Protein AF-A0A534PAH6-F1 (afdb_monomer)

Foldseek 3Di:
DVLVVLVVVCVVVVWDFADPPDDLQPPVNVVVLQVVCVVVVHHQDPPPVSVVVVVVVCVSRVSSVVRVCVVVVNDDDRSDHPPDDDDDDDPDPPPPDPDDPPPPPPPPPDDDDD

Sequence (114 aa):
MARHAVVDLCGVLSLEPTEARADRLPAAEEKELEGLLAKAALRLRTDHASIAQLHALRASYEPYVDALSSFLLMPLPDWVPPVRESEFSVESEFWVAGRAPRHDRRLELVPNHD

Structure (mmCIF, N/CA/C/O backbone):
data_AF-A0A534PAH6-F1
#
_entry.id   AF-A0A534PAH6-F1
#
loop_
_atom_site.group_PDB
_atom_site.id
_atom_site.type_symbol
_atom_site.label_atom_id
_atom_site.label_alt_id
_atom_site.label_comp_id
_atom_site.label_asym_id
_atom_site.label_entity_id
_atom_site.label_seq_id
_atom_site.pdbx_PDB_ins_code
_atom_site.Cartn_x
_atom_site.Cartn_y
_atom_site.Cartn_z
_atom_site.occupancy
_atom_site.B_iso_or_equiv
_atom_site.auth_seq_id
_atom_site.auth_comp_id
_atom_site.auth_asym_id
_atom_site.auth_atom_id
_atom_site.pdbx_PDB_model_num
ATOM 1 N N . MET A 1 1 ? -10.032 5.679 -7.432 1.00 72.62 1 MET A N 1
ATOM 2 C CA . MET A 1 1 ? -11.190 5.199 -6.652 1.00 72.62 1 MET A CA 1
ATOM 3 C C . MET A 1 1 ? -10.754 4.440 -5.406 1.00 72.62 1 MET A C 1
ATOM 5 O O . MET A 1 1 ? -11.065 4.929 -4.335 1.00 72.62 1 MET A O 1
ATOM 9 N N . ALA A 1 2 ? -9.956 3.365 -5.501 1.00 87.44 2 ALA A N 1
ATOM 10 C CA . ALA A 1 2 ? -9.514 2.582 -4.330 1.00 87.44 2 ALA A CA 1
ATOM 11 C C . ALA A 1 2 ? -8.896 3.408 -3.180 1.00 87.44 2 ALA A C 1
ATOM 13 O O . ALA A 1 2 ? -9.320 3.259 -2.043 1.00 87.44 2 ALA A O 1
ATOM 14 N N . ARG A 1 3 ? -7.979 4.349 -3.466 1.00 89.19 3 ARG A N 1
ATOM 15 C CA . ARG A 1 3 ? -7.408 5.226 -2.423 1.00 89.19 3 ARG A CA 1
ATOM 16 C C . ARG A 1 3 ? -8.458 6.010 -1.622 1.00 89.19 3 ARG A C 1
ATOM 18 O O . ARG A 1 3 ? -8.282 6.195 -0.431 1.00 89.19 3 ARG A O 1
ATOM 25 N N . HIS A 1 4 ? -9.538 6.461 -2.270 1.00 92.75 4 HIS A N 1
ATOM 26 C CA . HIS A 1 4 ? -10.582 7.231 -1.592 1.00 92.75 4 HIS A CA 1
ATOM 27 C C . HIS A 1 4 ? -11.397 6.314 -0.682 1.00 92.75 4 HIS A C 1
ATOM 29 O O . HIS A 1 4 ? -11.651 6.681 0.450 1.00 92.75 4 HIS A O 1
ATOM 35 N N . ALA A 1 5 ? -11.682 5.083 -1.123 1.00 94.19 5 ALA A N 1
ATOM 36 C CA . ALA A 1 5 ? -12.365 4.097 -0.289 1.00 94.19 5 ALA A CA 1
ATOM 37 C C . ALA A 1 5 ? -11.583 3.768 0.995 1.00 94.19 5 ALA A C 1
ATOM 39 O O . ALA A 1 5 ? -12.185 3.608 2.051 1.00 94.19 5 ALA A O 1
ATOM 40 N N . VAL A 1 6 ? -10.248 3.693 0.921 1.00 93.69 6 VAL A N 1
ATOM 41 C CA . VAL A 1 6 ? -9.407 3.494 2.113 1.00 93.69 6 VAL A CA 1
ATOM 42 C C . VAL A 1 6 ? -9.508 4.696 3.052 1.00 93.69 6 VAL A C 1
ATOM 44 O O . VAL A 1 6 ? -9.725 4.511 4.244 1.00 93.69 6 VAL A O 1
ATOM 47 N N . VAL A 1 7 ? -9.397 5.918 2.522 1.00 93.06 7 VAL A N 1
ATOM 48 C CA . VAL A 1 7 ? -9.521 7.152 3.319 1.00 93.06 7 VAL A CA 1
ATOM 49 C C . VAL A 1 7 ? -10.899 7.249 3.981 1.00 93.06 7 VAL A C 1
ATOM 51 O O . VAL A 1 7 ? -10.982 7.534 5.173 1.00 93.06 7 VAL A O 1
ATOM 54 N N . ASP A 1 8 ? -11.970 6.944 3.246 1.00 94.62 8 ASP A N 1
ATOM 55 C CA . ASP A 1 8 ? -13.337 6.937 3.771 1.00 94.62 8 ASP A CA 1
ATOM 56 C C . ASP A 1 8 ? -13.493 5.900 4.892 1.00 94.62 8 ASP A C 1
ATOM 58 O O . ASP A 1 8 ? -14.075 6.191 5.937 1.00 94.62 8 ASP A O 1
ATOM 62 N N . LEU A 1 9 ? -12.934 4.698 4.711 1.00 95.25 9 LEU A N 1
ATOM 63 C CA . LEU A 1 9 ? -12.986 3.639 5.716 1.00 95.25 9 LEU A CA 1
ATOM 64 C C . LEU A 1 9 ? -12.195 4.011 6.976 1.00 95.25 9 LEU A C 1
ATOM 66 O O . LEU A 1 9 ? -12.687 3.792 8.081 1.00 95.25 9 LEU A O 1
ATOM 70 N N . CYS A 1 10 ? -11.019 4.624 6.830 1.00 95.38 10 CYS A N 1
ATOM 71 C CA . CYS A 1 10 ? -10.279 5.187 7.958 1.00 95.38 10 CYS A CA 1
ATOM 72 C C . CYS A 1 10 ? -11.102 6.255 8.688 1.00 95.38 10 CYS A C 1
ATOM 74 O O . CYS A 1 10 ? -11.166 6.221 9.912 1.00 95.38 10 CYS A O 1
ATOM 76 N N . GLY A 1 11 ? -11.796 7.137 7.961 1.00 95.00 11 GLY A N 1
ATOM 77 C CA . GLY A 1 11 ? -12.685 8.139 8.553 1.00 95.00 11 GLY A CA 1
ATOM 78 C C . GLY A 1 11 ? -13.833 7.519 9.356 1.00 95.00 11 GLY A C 1
ATOM 79 O O . GLY A 1 11 ? -14.065 7.904 10.500 1.00 95.00 11 GLY A O 1
ATOM 80 N N . VAL A 1 12 ? -14.512 6.509 8.801 1.00 96.94 12 VAL A N 1
ATOM 81 C CA . VAL A 1 12 ? -15.596 5.778 9.488 1.00 96.94 12 VAL A CA 1
ATOM 82 C C . VAL A 1 12 ? -15.089 5.055 10.738 1.00 96.94 12 VAL A C 1
ATOM 84 O O . VAL A 1 12 ? -15.776 5.028 11.757 1.00 96.94 12 VAL A O 1
ATOM 87 N N . LEU A 1 13 ? -13.887 4.485 10.675 1.00 96.38 13 LEU A N 1
ATOM 88 C CA . LEU A 1 13 ? -13.264 3.754 11.780 1.00 96.38 13 LEU A CA 1
ATOM 89 C C . LEU A 1 13 ? -12.483 4.661 12.746 1.00 96.38 13 LEU A C 1
ATOM 91 O O . LEU A 1 13 ? -11.923 4.156 13.716 1.00 96.38 13 LEU A O 1
ATOM 95 N N . SER A 1 14 ? -12.464 5.979 12.510 1.00 95.88 14 SER A N 1
ATOM 96 C CA . SER A 1 14 ? -11.692 6.960 13.291 1.00 95.88 14 SER A CA 1
ATOM 97 C C . SER A 1 14 ? -10.203 6.598 13.413 1.00 95.88 14 SER A C 1
ATOM 99 O O . SER A 1 14 ? -9.609 6.709 14.484 1.00 95.88 14 SER A O 1
ATOM 101 N N . LEU A 1 15 ? -9.611 6.123 12.314 1.00 95.38 15 LEU A N 1
ATOM 102 C CA . LEU A 1 15 ? -8.198 5.763 12.230 1.00 95.38 15 LEU A CA 1
ATOM 103 C C . LEU A 1 15 ? -7.369 6.940 11.729 1.00 95.38 15 LEU A C 1
ATOM 105 O O . LEU A 1 15 ? -7.674 7.528 10.691 1.00 95.38 15 LEU A O 1
ATOM 109 N N . GLU A 1 16 ? -6.275 7.210 12.431 1.00 92.50 16 GLU A N 1
ATOM 110 C CA . GLU A 1 16 ? -5.256 8.156 11.986 1.00 92.50 16 GLU A CA 1
ATOM 111 C C . GLU A 1 16 ? -4.266 7.466 11.028 1.00 92.50 16 GLU A C 1
ATOM 113 O O . GLU A 1 16 ? -3.890 6.308 11.260 1.00 92.50 16 GLU A O 1
ATOM 118 N N . PRO A 1 17 ? -3.818 8.145 9.955 1.00 90.44 17 PRO A N 1
ATOM 119 C CA . PRO A 1 17 ? -2.781 7.616 9.083 1.00 90.44 17 PRO A CA 1
ATOM 120 C C . PRO A 1 17 ? -1.491 7.387 9.875 1.00 90.44 17 PRO A C 1
ATOM 122 O O . PRO A 1 17 ? -1.059 8.229 10.661 1.00 90.44 17 PRO A O 1
ATOM 125 N N . THR A 1 18 ? -0.868 6.229 9.667 1.00 86.00 18 THR A N 1
ATOM 126 C CA . THR A 1 18 ? 0.355 5.860 10.390 1.00 86.00 18 THR A CA 1
ATOM 127 C C . THR A 1 18 ? 1.574 6.519 9.747 1.00 86.00 18 THR A C 1
ATOM 129 O O . THR A 1 18 ? 1.643 6.638 8.523 1.00 86.00 18 THR A O 1
ATOM 132 N N . GLU A 1 19 ? 2.560 6.930 10.550 1.00 76.69 19 GLU A N 1
ATOM 133 C CA . GLU A 1 19 ? 3.860 7.340 10.010 1.00 76.69 19 GLU A CA 1
ATOM 134 C C . GLU A 1 19 ? 4.482 6.181 9.222 1.00 76.69 19 GLU A C 1
ATOM 136 O O . GLU A 1 19 ? 4.531 5.048 9.706 1.00 76.69 19 GLU A O 1
ATOM 141 N N . ALA A 1 20 ? 4.942 6.461 7.999 1.00 66.62 20 ALA A N 1
ATOM 142 C CA . ALA A 1 20 ? 5.493 5.445 7.111 1.00 66.62 20 ALA A CA 1
ATOM 143 C C . ALA A 1 20 ? 6.678 4.738 7.787 1.00 66.62 20 ALA A C 1
ATOM 145 O O . ALA A 1 20 ? 7.759 5.304 7.953 1.00 66.62 20 ALA A O 1
ATOM 146 N N . ARG A 1 21 ? 6.454 3.491 8.206 1.00 66.06 21 ARG A N 1
ATOM 147 C CA . ARG A 1 21 ? 7.393 2.731 9.040 1.00 66.06 21 ARG A CA 1
ATOM 148 C C . ARG A 1 21 ? 8.588 2.210 8.234 1.00 66.06 21 ARG A C 1
ATOM 150 O O . ARG A 1 21 ? 9.673 2.055 8.789 1.00 66.06 21 ARG A O 1
ATOM 157 N N . ALA A 1 22 ? 8.378 1.946 6.943 1.00 76.38 22 ALA A N 1
ATOM 158 C CA . ALA A 1 22 ? 9.379 1.552 5.955 1.00 76.38 22 ALA A CA 1
ATOM 159 C C . ALA A 1 22 ? 8.826 1.758 4.531 1.00 76.38 22 ALA A C 1
ATOM 161 O O . ALA A 1 22 ? 7.612 1.738 4.331 1.00 76.38 22 ALA A O 1
ATOM 162 N N . ASP A 1 23 ? 9.703 1.930 3.538 1.00 86.62 23 ASP A N 1
ATOM 163 C CA . ASP A 1 23 ? 9.296 1.941 2.127 1.00 86.62 23 ASP A CA 1
ATOM 164 C C . ASP A 1 23 ? 8.842 0.535 1.701 1.00 86.62 23 ASP A C 1
ATOM 166 O O . ASP A 1 23 ? 9.652 -0.389 1.659 1.00 86.62 23 ASP A O 1
ATOM 170 N N . ARG A 1 24 ? 7.545 0.376 1.396 1.00 88.88 24 ARG A N 1
ATOM 171 C CA . ARG A 1 24 ? 6.933 -0.911 1.013 1.00 88.88 24 ARG A CA 1
ATOM 172 C C . ARG A 1 24 ? 7.344 -1.425 -0.366 1.00 88.88 24 ARG A C 1
ATOM 174 O O . ARG A 1 24 ? 7.076 -2.579 -0.661 1.00 88.88 24 ARG A O 1
ATOM 181 N N . LEU A 1 25 ? 7.902 -0.577 -1.226 1.00 91.06 25 LEU A N 1
ATOM 182 C CA . LEU A 1 25 ? 8.396 -0.979 -2.544 1.00 91.06 25 LEU A CA 1
ATOM 183 C C . LEU A 1 25 ? 9.709 -0.234 -2.801 1.00 91.06 25 LEU A C 1
ATOM 185 O O . LEU A 1 25 ? 9.704 0.809 -3.466 1.00 91.06 25 LEU A O 1
ATOM 189 N N . PRO A 1 26 ? 10.819 -0.754 -2.247 1.00 89.44 26 PRO A N 1
ATOM 190 C CA . PRO A 1 26 ? 12.156 -0.252 -2.514 1.00 89.44 26 PRO A CA 1
ATOM 191 C C . PRO A 1 26 ? 12.523 -0.420 -3.992 1.00 89.44 26 PRO A C 1
ATOM 193 O O . PRO A 1 26 ? 12.024 -1.315 -4.675 1.00 89.44 26 PRO A O 1
ATOM 196 N N . ALA A 1 27 ? 13.499 0.354 -4.470 1.00 87.12 27 ALA A N 1
ATOM 197 C CA . ALA A 1 27 ? 13.939 0.321 -5.872 1.00 87.12 27 ALA A CA 1
ATOM 198 C C . ALA A 1 27 ? 14.350 -1.081 -6.384 1.00 87.12 27 ALA A C 1
ATOM 200 O O . ALA A 1 27 ? 14.238 -1.370 -7.575 1.00 87.12 27 ALA A O 1
ATOM 201 N N . ALA A 1 28 ? 14.838 -1.961 -5.499 1.00 87.50 28 ALA A N 1
ATOM 202 C CA . ALA A 1 28 ? 15.165 -3.342 -5.853 1.00 87.50 28 ALA A CA 1
ATOM 203 C C . ALA A 1 28 ? 13.908 -4.165 -6.196 1.00 87.50 28 ALA A C 1
ATOM 205 O O . ALA A 1 28 ? 13.880 -4.824 -7.235 1.00 87.50 28 ALA A O 1
ATOM 206 N N . GLU A 1 29 ? 12.865 -4.074 -5.367 1.00 89.12 29 GLU A N 1
ATOM 207 C CA . GLU A 1 29 ? 11.582 -4.751 -5.591 1.00 89.12 29 GLU A CA 1
ATOM 208 C C . GLU A 1 29 ? 10.793 -4.118 -6.739 1.00 89.12 29 GLU A C 1
ATOM 210 O O . GLU A 1 29 ? 10.140 -4.831 -7.494 1.00 89.12 29 GLU A O 1
ATOM 215 N N . GLU A 1 30 ? 10.892 -2.800 -6.940 1.00 89.69 30 GLU A N 1
ATOM 216 C CA . GLU A 1 30 ? 10.288 -2.119 -8.094 1.00 89.69 30 GLU A CA 1
ATOM 217 C C . GLU A 1 30 ? 10.783 -2.716 -9.417 1.00 89.69 30 GLU A C 1
ATOM 219 O O . GLU A 1 30 ? 9.989 -3.038 -10.304 1.00 89.69 30 GLU A O 1
ATOM 224 N N . LYS A 1 31 ? 12.098 -2.936 -9.531 1.00 8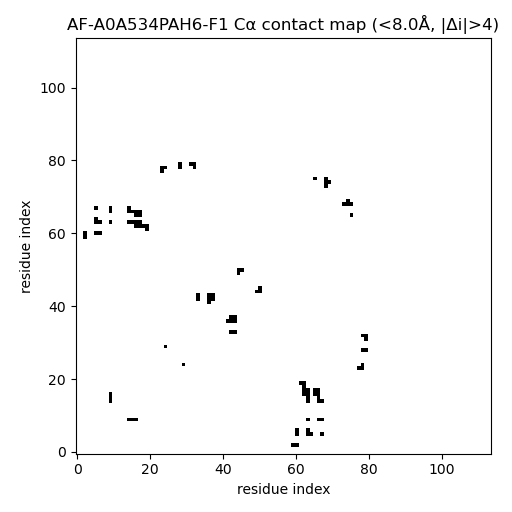9.38 31 LYS A N 1
ATOM 225 C CA . LYS A 1 31 ? 12.708 -3.552 -10.714 1.00 89.38 31 LYS A CA 1
ATOM 226 C C . LYS A 1 31 ? 12.269 -5.006 -10.902 1.00 89.38 31 LYS A C 1
ATOM 228 O O . LYS A 1 31 ? 12.101 -5.467 -12.032 1.00 89.38 31 LYS A O 1
ATOM 233 N N . GLU A 1 32 ? 12.101 -5.745 -9.811 1.00 90.88 32 GLU A N 1
ATOM 234 C CA . GLU A 1 32 ? 11.604 -7.118 -9.867 1.00 90.88 32 GLU A CA 1
ATOM 235 C C . GLU A 1 32 ? 10.134 -7.169 -10.306 1.00 90.88 32 GLU A C 1
ATOM 237 O O . GLU A 1 32 ? 9.784 -7.940 -11.205 1.00 90.88 32 GLU A O 1
ATOM 242 N N . LEU A 1 33 ? 9.299 -6.282 -9.761 1.00 90.75 33 LEU A N 1
ATOM 243 C CA . LEU A 1 33 ? 7.906 -6.105 -10.155 1.00 90.75 33 LEU A CA 1
ATOM 244 C C . LEU A 1 33 ? 7.783 -5.736 -11.639 1.00 90.75 33 LEU A C 1
ATOM 246 O O . LEU A 1 33 ? 6.950 -6.310 -12.343 1.00 90.75 33 LEU A O 1
ATOM 250 N N . GLU A 1 34 ? 8.635 -4.841 -12.147 1.00 90.81 34 GLU A N 1
ATOM 251 C CA . GLU A 1 34 ? 8.704 -4.527 -13.578 1.00 90.81 34 GLU A CA 1
ATOM 252 C C . GLU A 1 34 ? 8.980 -5.789 -14.410 1.00 90.81 34 GLU A C 1
ATOM 254 O O . GLU A 1 34 ? 8.298 -6.046 -15.405 1.00 90.81 34 GLU A O 1
ATOM 259 N N . GLY A 1 35 ? 9.931 -6.622 -13.975 1.00 91.38 35 GLY A N 1
ATOM 260 C CA . GLY A 1 35 ? 10.241 -7.896 -14.621 1.00 91.38 35 GLY A CA 1
ATOM 261 C C . GLY A 1 35 ? 9.064 -8.879 -14.622 1.00 91.38 35 GLY A C 1
ATOM 262 O O . GLY A 1 35 ? 8.828 -9.556 -15.627 1.00 91.38 35 GLY A O 1
ATOM 263 N N . LEU A 1 36 ? 8.303 -8.956 -13.527 1.00 90.69 36 LEU A N 1
ATOM 264 C CA . LEU A 1 36 ? 7.101 -9.792 -13.430 1.00 90.69 36 LEU A CA 1
ATOM 265 C C . LEU A 1 36 ? 5.982 -9.300 -14.352 1.00 90.69 36 LEU A C 1
ATOM 267 O O . LEU A 1 36 ? 5.383 -10.097 -15.076 1.00 90.69 36 LEU A O 1
ATOM 271 N N . LEU A 1 37 ? 5.740 -7.992 -14.387 1.00 91.56 37 LEU A N 1
ATOM 272 C CA . LEU A 1 37 ? 4.743 -7.389 -15.271 1.00 91.56 37 LEU A CA 1
ATOM 273 C C . LEU A 1 37 ? 5.125 -7.564 -16.745 1.00 91.56 37 LEU A C 1
ATOM 275 O O . LEU A 1 37 ? 4.274 -7.930 -17.559 1.00 91.56 37 LEU A O 1
ATOM 279 N N . ALA A 1 38 ? 6.409 -7.418 -17.083 1.00 92.19 38 ALA A N 1
ATOM 280 C CA . ALA A 1 38 ? 6.902 -7.627 -18.440 1.00 92.19 38 ALA A CA 1
ATOM 281 C C . ALA A 1 38 ? 6.673 -9.069 -18.927 1.00 92.19 38 ALA A C 1
ATOM 283 O O . ALA A 1 38 ? 6.297 -9.266 -20.086 1.00 92.19 38 ALA A O 1
ATOM 284 N N . LYS A 1 39 ? 6.828 -10.074 -18.049 1.00 91.81 39 LYS A N 1
ATOM 285 C CA . LYS A 1 39 ? 6.479 -11.479 -18.347 1.00 91.81 39 LYS A CA 1
ATOM 286 C C . LYS A 1 39 ? 4.985 -11.657 -18.638 1.00 91.81 39 LYS A C 1
ATOM 288 O O . LYS A 1 39 ? 4.630 -12.488 -19.466 1.00 91.81 39 LYS A O 1
ATOM 293 N N . ALA A 1 40 ? 4.127 -10.851 -18.015 1.00 91.88 40 ALA A N 1
ATOM 294 C CA . ALA A 1 40 ? 2.689 -10.789 -18.284 1.00 91.88 40 ALA A CA 1
ATOM 295 C C . ALA A 1 40 ? 2.320 -9.863 -19.467 1.00 91.88 40 ALA A C 1
ATOM 297 O O . ALA A 1 40 ? 1.155 -9.508 -19.632 1.00 91.88 40 ALA A O 1
ATOM 298 N N . ALA A 1 41 ? 3.298 -9.460 -20.290 1.00 91.75 41 ALA A N 1
ATOM 299 C CA . ALA A 1 41 ? 3.148 -8.521 -21.407 1.00 91.75 41 ALA A CA 1
ATOM 300 C C . ALA A 1 41 ? 2.657 -7.109 -21.016 1.00 91.75 41 ALA A C 1
ATOM 302 O O . ALA A 1 41 ? 2.234 -6.335 -21.878 1.00 91.75 41 ALA A O 1
ATOM 303 N N . LEU A 1 42 ? 2.772 -6.735 -19.739 1.00 91.69 42 LEU A N 1
ATOM 304 C CA . LEU A 1 42 ? 2.504 -5.390 -19.238 1.00 91.69 42 LEU A CA 1
ATOM 305 C C . LEU A 1 42 ? 3.822 -4.623 -19.123 1.00 91.69 42 LEU A C 1
ATOM 307 O O . LEU A 1 42 ? 4.721 -5.009 -18.383 1.00 91.69 42 LEU A O 1
ATOM 311 N N . ARG A 1 43 ? 3.949 -3.517 -19.860 1.00 87.56 43 ARG A N 1
ATOM 312 C CA . ARG A 1 43 ? 5.132 -2.650 -19.792 1.00 87.56 43 ARG A CA 1
ATOM 313 C C . ARG A 1 43 ? 4.829 -1.417 -18.960 1.00 87.56 43 ARG A C 1
ATOM 315 O O . ARG A 1 43 ? 3.924 -0.655 -19.298 1.00 87.56 43 ARG A O 1
ATOM 322 N N . LEU A 1 44 ? 5.605 -1.218 -17.902 1.00 85.69 44 LEU A N 1
ATOM 323 C CA . LEU A 1 44 ? 5.572 0.018 -17.137 1.00 85.69 44 LEU A CA 1
ATOM 324 C C 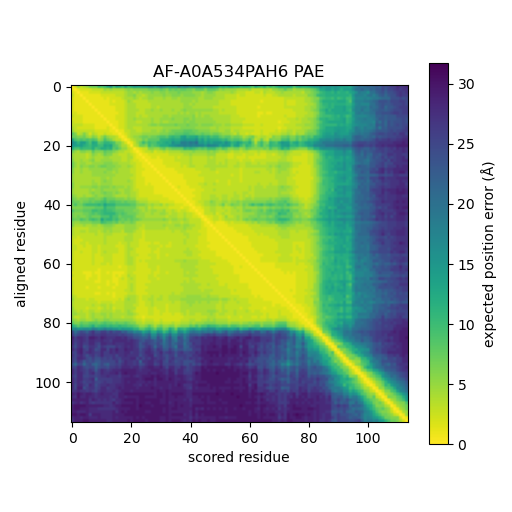. LEU A 1 44 ? 6.326 1.122 -17.877 1.00 85.69 44 LEU A C 1
ATOM 326 O O . LEU A 1 44 ? 7.287 0.878 -18.606 1.00 85.69 44 LEU A O 1
ATOM 330 N N . ARG A 1 45 ? 5.876 2.360 -17.682 1.00 88.31 45 ARG A N 1
ATOM 331 C CA . ARG A 1 45 ? 6.659 3.532 -18.060 1.00 88.31 45 ARG A CA 1
ATOM 332 C C . ARG A 1 45 ? 7.694 3.782 -16.972 1.00 88.31 45 ARG A C 1
ATOM 334 O O . ARG A 1 45 ? 7.324 4.104 -15.849 1.00 88.31 45 ARG A O 1
ATOM 341 N N . THR A 1 46 ? 8.965 3.666 -17.328 1.00 85.06 46 THR A N 1
ATOM 342 C CA . THR A 1 46 ? 10.103 3.813 -16.407 1.00 85.06 46 THR A CA 1
ATOM 343 C C . THR A 1 46 ? 10.828 5.149 -16.554 1.00 85.06 46 THR A C 1
ATOM 345 O O . THR A 1 46 ? 11.943 5.327 -16.072 1.00 85.06 46 THR A O 1
ATOM 348 N N . ASP A 1 47 ? 10.204 6.124 -17.222 1.00 90.56 47 ASP A N 1
ATOM 349 C CA . ASP A 1 47 ? 10.724 7.487 -17.244 1.00 90.56 47 ASP A CA 1
ATOM 350 C C . ASP A 1 47 ? 10.644 8.127 -15.846 1.00 90.56 47 ASP A C 1
ATOM 352 O O . ASP A 1 47 ? 9.729 7.843 -15.069 1.00 90.56 47 ASP A O 1
ATOM 356 N N . HIS A 1 48 ? 11.587 9.023 -15.535 1.00 88.31 48 HIS A N 1
ATOM 357 C CA . HIS A 1 48 ? 11.683 9.663 -14.218 1.00 88.31 48 HIS A CA 1
ATOM 358 C C . HIS A 1 48 ? 10.373 10.317 -13.751 1.00 88.31 48 HIS A C 1
ATOM 360 O O . HIS A 1 48 ? 10.080 10.300 -12.556 1.00 88.31 48 HIS A O 1
ATOM 366 N N . ALA A 1 49 ? 9.576 10.883 -14.665 1.00 91.44 49 ALA A N 1
ATOM 367 C CA . ALA A 1 49 ? 8.313 11.519 -14.304 1.00 91.44 49 ALA A CA 1
ATOM 368 C C . ALA A 1 49 ? 7.249 10.484 -13.904 1.00 91.44 49 ALA A C 1
ATOM 370 O O . ALA A 1 49 ? 6.524 10.704 -12.935 1.00 91.44 49 ALA A O 1
ATOM 371 N N . SER A 1 50 ? 7.184 9.345 -14.597 1.00 90.88 50 SER A N 1
ATOM 372 C CA . SER A 1 50 ? 6.294 8.230 -14.240 1.00 90.88 50 SER A CA 1
ATOM 373 C C . SER A 1 50 ? 6.641 7.615 -12.887 1.00 90.88 50 SER A C 1
ATOM 375 O O . SER A 1 50 ? 5.743 7.381 -12.079 1.00 90.88 50 SER A O 1
ATOM 377 N N . ILE A 1 51 ? 7.932 7.414 -12.609 1.00 88.81 51 ILE A N 1
ATOM 378 C CA . ILE A 1 51 ? 8.402 6.894 -11.315 1.00 88.81 51 ILE A CA 1
ATOM 379 C C . ILE A 1 51 ? 8.048 7.881 -10.194 1.00 88.81 51 ILE A C 1
ATOM 381 O O . ILE A 1 51 ? 7.445 7.505 -9.189 1.00 88.81 51 ILE A O 1
ATOM 385 N N . ALA A 1 52 ? 8.313 9.177 -10.392 1.00 90.50 52 ALA A N 1
ATOM 386 C CA . ALA A 1 52 ? 7.928 10.211 -9.430 1.00 90.50 52 ALA A CA 1
ATOM 387 C C . ALA A 1 52 ? 6.407 10.254 -9.193 1.00 90.50 52 ALA A C 1
ATOM 389 O O . ALA A 1 52 ? 5.956 10.417 -8.058 1.00 90.50 52 ALA A O 1
ATOM 390 N N . GLN A 1 53 ? 5.607 10.065 -10.246 1.00 92.81 53 GLN A N 1
ATOM 391 C CA . GLN A 1 53 ? 4.152 9.994 -10.137 1.00 92.81 53 GLN A CA 1
ATOM 392 C C . GLN A 1 53 ? 3.695 8.776 -9.323 1.00 92.81 53 GLN A C 1
ATOM 394 O O . GLN A 1 53 ? 2.769 8.904 -8.520 1.00 92.81 53 GLN A O 1
ATOM 399 N N . LEU A 1 54 ? 4.336 7.616 -9.495 1.00 91.06 54 LEU A N 1
ATOM 400 C CA . LEU A 1 54 ? 4.057 6.422 -8.697 1.00 91.06 54 LEU A CA 1
ATOM 401 C C . LEU A 1 54 ? 4.355 6.670 -7.213 1.00 91.06 54 LEU A C 1
ATOM 403 O O . LEU A 1 54 ? 3.494 6.404 -6.375 1.00 91.06 54 LEU A O 1
ATOM 407 N N . HIS A 1 55 ? 5.517 7.241 -6.888 1.00 89.69 55 HIS A N 1
ATOM 408 C CA . HIS A 1 55 ? 5.862 7.591 -5.506 1.00 89.69 55 HIS A CA 1
ATOM 409 C C . HIS A 1 55 ? 4.872 8.586 -4.894 1.00 89.69 55 HIS A C 1
ATOM 411 O O . HIS A 1 55 ? 4.399 8.370 -3.779 1.00 89.69 55 HIS A O 1
ATOM 417 N N . ALA A 1 56 ? 4.505 9.644 -5.624 1.00 92.06 56 ALA A N 1
ATOM 418 C CA . ALA A 1 56 ? 3.532 10.627 -5.150 1.00 92.06 56 ALA A CA 1
ATOM 419 C C . ALA A 1 56 ? 2.154 9.996 -4.901 1.00 92.06 56 ALA A C 1
ATOM 421 O O . ALA A 1 56 ? 1.484 10.308 -3.915 1.00 92.06 56 ALA A O 1
ATOM 422 N N . LEU A 1 57 ? 1.735 9.074 -5.774 1.00 92.06 57 LEU A N 1
ATOM 423 C CA . LEU A 1 57 ? 0.492 8.339 -5.591 1.00 92.06 57 LEU A CA 1
ATOM 424 C C . LEU A 1 57 ? 0.559 7.462 -4.335 1.00 92.06 57 LEU A C 1
ATOM 426 O O . LEU A 1 57 ? -0.353 7.543 -3.517 1.00 92.06 57 LEU A O 1
ATOM 430 N N . ARG A 1 58 ? 1.631 6.684 -4.151 1.00 92.44 58 ARG A N 1
ATOM 431 C CA . ARG A 1 58 ? 1.841 5.824 -2.974 1.00 92.44 58 ARG A CA 1
ATOM 432 C C . ARG A 1 58 ? 1.830 6.621 -1.670 1.00 92.44 58 ARG A C 1
ATOM 434 O O . ARG A 1 58 ? 1.067 6.294 -0.764 1.00 92.44 58 ARG A O 1
ATOM 441 N N . ALA A 1 59 ? 2.547 7.743 -1.626 1.00 90.81 59 ALA A N 1
ATOM 442 C CA . ALA A 1 59 ? 2.575 8.641 -0.472 1.00 90.81 59 ALA A CA 1
ATOM 443 C C . ALA A 1 59 ? 1.184 9.178 -0.079 1.00 90.81 59 ALA A C 1
ATOM 445 O O . ALA A 1 59 ? 0.951 9.477 1.088 1.00 90.81 59 ALA A O 1
ATOM 446 N N . SER A 1 60 ? 0.243 9.279 -1.029 1.00 91.69 60 SER A N 1
ATOM 447 C CA . SER A 1 60 ? -1.113 9.772 -0.747 1.00 91.69 60 SER A CA 1
ATOM 448 C C . SER A 1 60 ? -2.019 8.776 -0.019 1.00 91.69 60 SER A C 1
ATOM 450 O O . SER A 1 60 ? -3.011 9.203 0.568 1.00 91.69 60 SER A O 1
ATOM 452 N N . TYR A 1 61 ? -1.730 7.468 -0.080 1.00 92.56 61 TYR A N 1
ATOM 453 C CA . TYR A 1 61 ? -2.638 6.437 0.439 1.00 92.56 61 TYR A CA 1
ATOM 454 C C . TYR A 1 61 ? -1.982 5.402 1.357 1.00 92.56 61 TYR A C 1
ATOM 456 O O . TYR A 1 61 ? -2.684 4.853 2.203 1.00 92.56 61 TYR A O 1
ATOM 464 N N . GLU A 1 62 ? -0.684 5.111 1.216 1.00 93.38 62 GLU A N 1
ATOM 465 C CA . GLU A 1 62 ? -0.010 4.061 2.001 1.00 93.38 62 GLU A CA 1
ATOM 466 C C . GLU A 1 62 ? -0.159 4.245 3.523 1.00 93.38 62 GLU A C 1
ATOM 468 O O . GLU A 1 62 ? -0.532 3.268 4.172 1.00 93.38 62 GLU A O 1
ATOM 473 N N . PRO A 1 63 ? -0.047 5.464 4.095 1.00 93.69 63 PRO A N 1
ATOM 474 C CA . PRO A 1 63 ? -0.275 5.689 5.528 1.00 93.69 63 PRO A CA 1
ATOM 475 C C . PRO A 1 63 ? -1.644 5.216 6.042 1.00 93.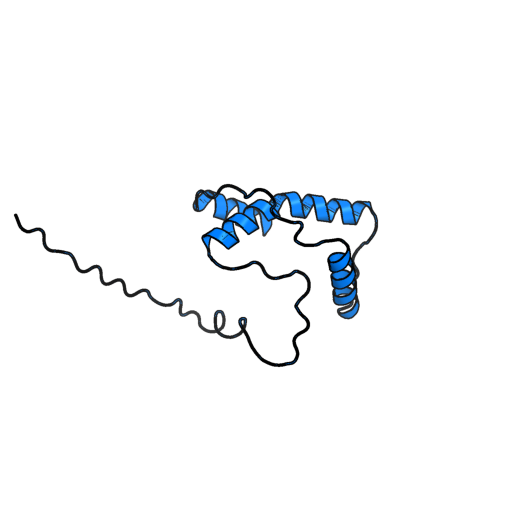69 63 PRO A C 1
ATOM 477 O O . PRO A 1 63 ? -1.771 4.758 7.179 1.00 93.69 63 PRO A O 1
ATOM 480 N N . TYR A 1 64 ? -2.680 5.325 5.206 1.00 94.44 64 TYR A N 1
ATOM 481 C CA . TYR A 1 64 ? -4.040 4.903 5.544 1.00 94.44 64 TYR A CA 1
ATOM 482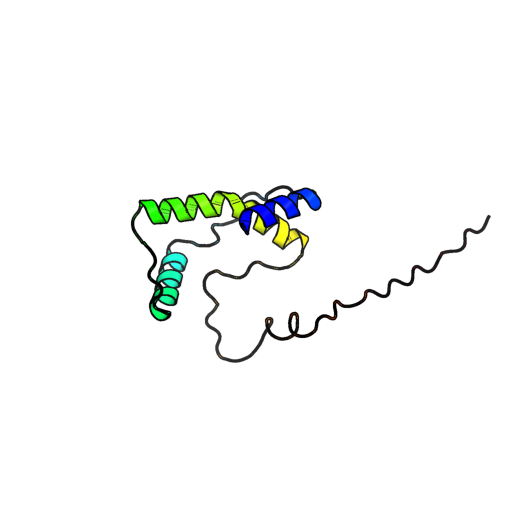 C C . TYR A 1 64 ? -4.204 3.389 5.419 1.00 94.44 64 TYR A C 1
ATOM 484 O O . TYR A 1 64 ? -4.860 2.755 6.242 1.00 94.44 64 TYR A O 1
ATOM 492 N N . VAL A 1 65 ? -3.587 2.797 4.394 1.00 93.81 65 VAL A N 1
ATOM 493 C CA . VAL A 1 65 ? -3.607 1.346 4.180 1.00 93.81 65 VAL A CA 1
ATOM 494 C C . VAL A 1 65 ? -2.867 0.621 5.313 1.00 93.81 65 VAL A C 1
ATOM 496 O O . VAL A 1 65 ? -3.364 -0.394 5.797 1.00 93.81 65 VAL A O 1
ATOM 499 N N . ASP A 1 66 ? -1.753 1.171 5.801 1.00 93.75 66 ASP A N 1
ATOM 500 C CA . ASP A 1 66 ? -1.008 0.636 6.950 1.00 93.75 66 ASP A CA 1
ATOM 501 C C . ASP A 1 66 ? -1.817 0.707 8.256 1.00 93.75 66 ASP A C 1
ATOM 503 O O . ASP A 1 66 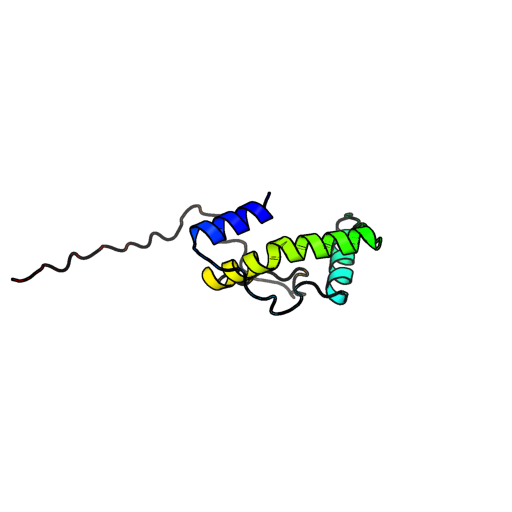? -1.881 -0.271 9.013 1.00 93.75 66 ASP A O 1
ATOM 507 N N . ALA A 1 67 ? -2.484 1.841 8.503 1.00 94.00 67 ALA A N 1
ATOM 508 C CA . ALA A 1 67 ? -3.367 2.010 9.657 1.00 94.00 67 ALA A CA 1
ATOM 509 C C . ALA A 1 67 ? -4.511 0.985 9.630 1.00 94.00 67 ALA A C 1
ATOM 511 O O . ALA A 1 67 ? -4.797 0.318 10.628 1.00 94.00 67 ALA A O 1
ATOM 512 N N . LEU A 1 68 ? -5.128 0.807 8.459 1.00 94.44 68 LEU A N 1
ATOM 513 C CA . LEU A 1 68 ? -6.217 -0.138 8.259 1.00 94.44 68 LEU A CA 1
ATOM 514 C C . LEU A 1 68 ? -5.759 -1.597 8.407 1.00 94.44 68 LEU A C 1
ATOM 516 O O . LEU A 1 68 ? -6.434 -2.379 9.072 1.00 94.44 68 LEU A O 1
ATOM 520 N N . SER A 1 69 ? -4.606 -1.957 7.839 1.00 93.81 69 SER A N 1
ATOM 521 C CA . SER A 1 69 ? -3.971 -3.275 7.999 1.00 93.81 69 SER A CA 1
ATOM 522 C C . SER A 1 69 ? -3.773 -3.621 9.472 1.00 93.81 69 SER A C 1
ATOM 524 O O . SER A 1 69 ? -4.121 -4.714 9.922 1.00 93.81 69 SER A O 1
ATOM 526 N N . SER A 1 70 ? -3.250 -2.662 10.238 1.00 92.56 70 SER A N 1
ATOM 527 C CA . SER A 1 70 ? -3.006 -2.821 11.671 1.00 92.56 70 SER A CA 1
ATOM 528 C C . SER A 1 70 ? -4.309 -2.973 12.457 1.00 92.56 70 SER A 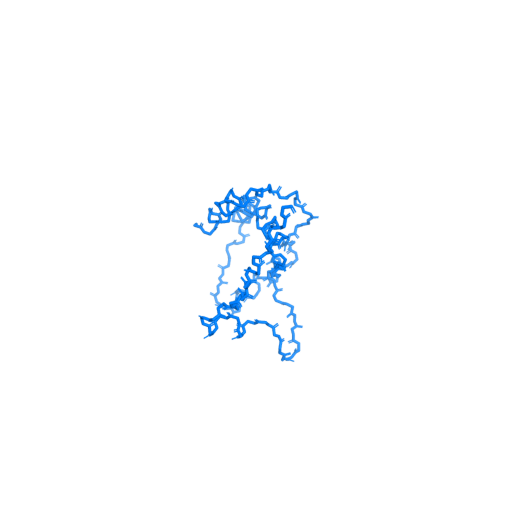C 1
ATOM 530 O O . SER A 1 70 ? -4.405 -3.847 13.314 1.00 92.56 70 SER A O 1
ATOM 532 N N . PHE A 1 71 ? -5.330 -2.173 12.138 1.00 94.62 71 PHE A N 1
ATOM 533 C CA . PHE A 1 71 ? -6.641 -2.244 12.787 1.00 94.62 71 PHE A CA 1
ATOM 534 C C . PHE A 1 71 ? -7.373 -3.563 12.503 1.00 94.62 71 PHE A C 1
ATOM 536 O O . PHE A 1 71 ? -7.971 -4.150 13.402 1.00 94.62 71 PHE A O 1
ATOM 543 N N . LEU A 1 72 ? -7.316 -4.044 11.259 1.00 94.56 72 LEU A N 1
ATOM 544 C CA . LEU A 1 72 ? -7.992 -5.272 10.834 1.00 94.56 72 LEU A CA 1
ATOM 545 C C . LEU A 1 72 ? -7.204 -6.549 11.152 1.00 94.56 72 LEU A C 1
ATOM 547 O O . LEU A 1 72 ? -7.725 -7.639 10.926 1.00 94.56 72 LEU A O 1
ATOM 551 N N . LEU A 1 73 ? -5.968 -6.431 11.652 1.00 93.62 73 LEU A N 1
ATOM 552 C CA . LEU A 1 73 ? -5.043 -7.552 11.859 1.00 93.62 73 LEU A CA 1
ATOM 553 C C . LEU A 1 73 ? -4.821 -8.379 10.577 1.00 93.62 73 LEU A C 1
ATOM 555 O O . LEU A 1 73 ? -4.634 -9.595 10.630 1.00 93.62 73 LEU A O 1
ATOM 559 N N . MET A 1 74 ? -4.843 -7.713 9.420 1.00 92.75 74 MET A N 1
ATOM 560 C CA . MET A 1 74 ? -4.626 -8.321 8.109 1.00 92.75 74 MET A CA 1
ATOM 561 C C . MET A 1 74 ? -3.361 -7.730 7.490 1.00 92.75 74 MET A C 1
ATOM 563 O O . MET A 1 74 ? -3.416 -6.584 7.045 1.00 92.75 74 MET A O 1
ATOM 567 N N . PRO A 1 75 ? -2.234 -8.469 7.460 1.00 89.44 75 PRO A N 1
ATOM 568 C CA . PRO A 1 75 ? -0.988 -7.943 6.922 1.00 89.44 75 PRO A CA 1
ATOM 569 C C . PRO A 1 75 ? -1.145 -7.610 5.440 1.00 89.44 75 PRO A C 1
ATOM 571 O O . PRO A 1 75 ? -1.783 -8.347 4.684 1.00 89.44 75 PRO A O 1
ATOM 574 N N . LEU A 1 76 ? -0.546 -6.498 5.022 1.00 89.81 76 LEU A N 1
ATOM 575 C CA . LEU A 1 76 ? -0.530 -6.130 3.615 1.00 89.81 76 LEU A CA 1
ATOM 576 C C . LEU A 1 76 ? 0.301 -7.132 2.813 1.00 89.81 76 LEU A C 1
ATOM 578 O O . LEU A 1 76 ? 1.382 -7.508 3.265 1.00 89.81 76 LEU A O 1
ATOM 582 N N . PRO A 1 77 ? -0.162 -7.527 1.617 1.00 90.06 77 PRO A N 1
ATOM 583 C CA . PRO A 1 77 ? 0.623 -8.383 0.748 1.00 90.06 77 PRO A CA 1
ATOM 584 C C . PRO A 1 77 ? 1.870 -7.644 0.259 1.00 90.06 77 PRO A C 1
ATOM 586 O O . PRO A 1 77 ? 1.828 -6.433 0.006 1.00 90.06 77 PRO A O 1
ATOM 589 N N . ASP A 1 78 ? 2.955 -8.387 0.080 1.00 89.06 78 ASP A N 1
ATOM 590 C CA . ASP A 1 78 ? 4.147 -7.893 -0.601 1.00 89.06 78 ASP A CA 1
ATOM 591 C C . ASP A 1 78 ? 3.819 -7.570 -2.066 1.00 89.06 78 ASP A C 1
ATOM 593 O O . ASP A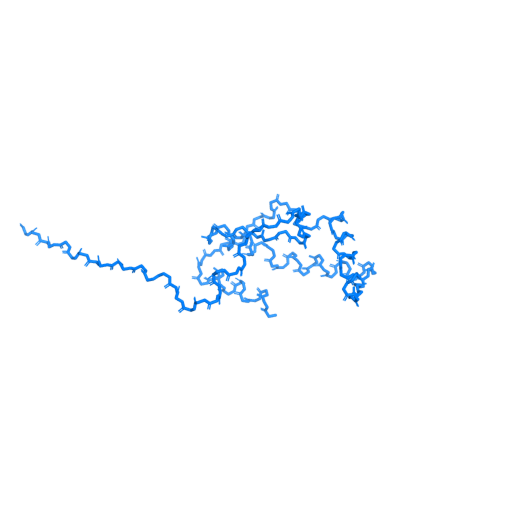 1 78 ? 2.940 -8.182 -2.682 1.00 89.06 78 ASP A O 1
ATOM 597 N N . TRP A 1 79 ? 4.513 -6.586 -2.641 1.00 89.88 79 TRP A N 1
ATOM 598 C CA . TRP A 1 79 ? 4.322 -6.225 -4.051 1.00 89.88 79 TRP A CA 1
ATOM 599 C C . TRP A 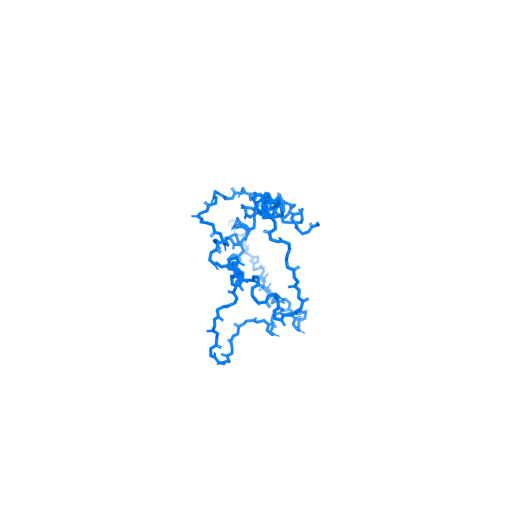1 79 ? 4.824 -7.315 -4.992 1.00 89.88 79 TRP A C 1
ATOM 601 O O . TRP A 1 79 ? 4.226 -7.567 -6.040 1.00 89.88 79 TRP A O 1
ATOM 611 N N . VAL A 1 80 ? 5.926 -7.952 -4.604 1.00 90.19 80 VAL A N 1
ATOM 612 C CA . VAL A 1 80 ? 6.483 -9.112 -5.278 1.00 90.19 80 VAL A CA 1
ATOM 613 C C . VAL A 1 80 ? 6.109 -10.348 -4.463 1.00 90.19 80 VAL A C 1
ATOM 615 O O . VAL A 1 80 ? 6.503 -10.449 -3.302 1.00 90.19 80 VAL A O 1
ATOM 618 N N . PRO A 1 81 ? 5.357 -11.303 -5.037 1.00 83.81 81 PRO A N 1
ATOM 619 C CA . PRO A 1 81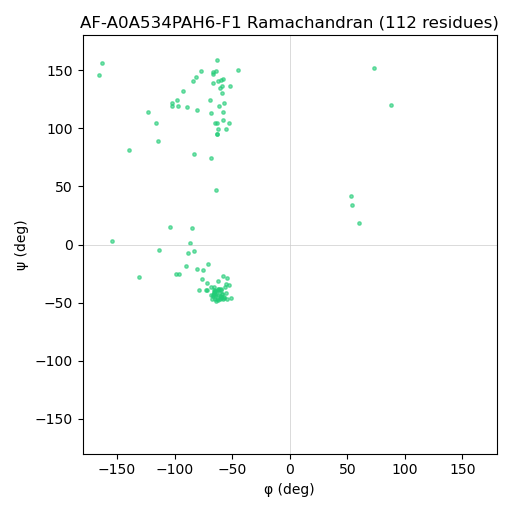 ? 5.042 -12.537 -4.339 1.00 83.81 81 PRO A CA 1
ATOM 620 C C . PRO A 1 81 ? 6.332 -13.274 -3.958 1.00 83.81 81 PRO A C 1
ATOM 622 O O . PRO A 1 81 ? 7.212 -13.413 -4.813 1.00 83.81 81 PRO A O 1
ATOM 625 N N . PRO A 1 82 ? 6.447 -13.808 -2.730 1.00 77.31 82 PRO A N 1
ATOM 626 C CA . PRO A 1 82 ? 7.598 -14.618 -2.366 1.00 77.31 82 PRO A CA 1
ATOM 627 C C . PRO A 1 82 ? 7.709 -15.818 -3.310 1.00 77.31 82 PRO A C 1
ATOM 629 O O . PRO A 1 82 ? 6.698 -16.412 -3.707 1.00 77.31 82 PRO A O 1
ATOM 632 N N . VAL A 1 83 ? 8.941 -16.191 -3.664 1.00 65.62 83 VAL A N 1
ATOM 633 C CA . VAL A 1 83 ? 9.215 -17.399 -4.451 1.00 65.62 83 VAL A CA 1
ATOM 634 C C . VAL A 1 83 ? 8.753 -18.604 -3.634 1.00 65.62 83 VAL A C 1
ATOM 636 O O . VAL A 1 83 ? 9.434 -19.042 -2.712 1.00 65.62 83 VAL A O 1
ATOM 639 N N . ARG A 1 84 ? 7.565 -19.122 -3.942 1.00 58.53 84 ARG A N 1
ATOM 640 C CA . ARG A 1 84 ? 7.054 -20.351 -3.339 1.00 58.53 84 ARG A CA 1
ATOM 641 C C . ARG A 1 84 ? 7.509 -21.545 -4.173 1.00 58.53 84 ARG A C 1
ATOM 643 O O . ARG A 1 84 ? 7.117 -21.667 -5.333 1.00 58.53 84 ARG A O 1
ATOM 650 N N . GLU A 1 85 ? 8.288 -22.444 -3.569 1.00 48.97 85 GLU A N 1
ATOM 651 C CA . GLU A 1 85 ? 8.154 -23.867 -3.896 1.00 48.97 85 GLU A CA 1
ATOM 652 C C . GLU A 1 85 ? 6.713 -24.276 -3.550 1.00 48.97 85 GLU A C 1
ATOM 654 O O . GLU A 1 85 ? 6.096 -23.737 -2.634 1.00 48.97 85 GLU A O 1
ATOM 659 N N . SER A 1 86 ? 6.134 -25.128 -4.380 1.00 49.66 86 SER A N 1
ATOM 660 C CA . SER A 1 86 ? 4.706 -25.433 -4.462 1.00 49.66 86 SER A CA 1
ATOM 661 C C . SER A 1 86 ? 3.959 -25.672 -3.132 1.00 49.66 86 SER A C 1
ATOM 663 O O . SER A 1 86 ? 4.489 -26.282 -2.213 1.00 49.66 86 SER A O 1
ATOM 665 N N . GLU A 1 87 ? 2.664 -25.322 -3.176 1.00 48.28 87 GLU A N 1
ATOM 666 C CA . GLU A 1 87 ? 1.529 -25.736 -2.320 1.00 48.28 87 GLU A CA 1
ATOM 667 C C . GLU A 1 87 ? 1.223 -24.944 -1.022 1.00 48.28 87 GLU A C 1
ATOM 669 O O . GLU A 1 87 ? 2.007 -24.893 -0.085 1.00 48.28 87 GLU A O 1
ATOM 674 N N . PHE A 1 88 ? -0.014 -24.397 -0.986 1.00 39.41 88 PHE A N 1
ATOM 675 C CA . PHE A 1 88 ? -0.722 -23.650 0.088 1.00 39.41 88 PHE A CA 1
ATOM 676 C C . PHE A 1 88 ? -0.243 -22.202 0.358 1.00 39.41 88 PHE A C 1
ATOM 678 O O . PHE A 1 88 ? 0.902 -21.868 0.082 1.00 39.41 88 PHE A O 1
ATOM 685 N N . SER A 1 89 ? -1.013 -21.211 0.842 1.00 46.59 89 SER A N 1
ATOM 686 C CA . SER A 1 89 ? -2.438 -20.904 1.150 1.00 46.59 89 SER A CA 1
ATOM 687 C C . SER A 1 89 ? -2.460 -19.359 1.338 1.00 46.59 89 SER A C 1
ATOM 689 O O . SER A 1 89 ? -1.422 -18.823 1.712 1.00 46.59 89 SER A O 1
ATOM 691 N N . VAL A 1 90 ? -3.471 -18.547 0.993 1.00 46.22 90 VAL A N 1
ATOM 692 C CA . VAL A 1 90 ? -4.679 -18.250 1.808 1.00 46.22 90 VAL A CA 1
ATOM 693 C C . VAL A 1 90 ? -5.890 -17.826 0.943 1.00 46.22 90 VAL A C 1
ATOM 695 O O . VAL A 1 90 ? -6.939 -17.460 1.465 1.00 46.22 90 VAL A O 1
ATOM 698 N N . GLU A 1 91 ? -5.763 -17.831 -0.386 1.00 41.00 91 GLU A N 1
ATOM 699 C CA . GLU A 1 91 ? -6.717 -17.139 -1.272 1.00 41.00 91 GLU A CA 1
ATOM 700 C C . GLU A 1 91 ? -7.946 -17.955 -1.714 1.00 41.00 91 GLU A C 1
ATOM 702 O O . GLU A 1 91 ? -8.851 -17.383 -2.317 1.00 41.00 91 GLU A O 1
ATOM 707 N N . SER A 1 92 ? -8.056 -19.256 -1.422 1.00 42.56 92 SER A N 1
ATOM 708 C CA . SER A 1 92 ? -9.146 -20.065 -2.002 1.00 42.56 92 SER A CA 1
ATOM 709 C C . SER A 1 92 ? -10.393 -20.250 -1.128 1.00 42.56 92 SER A C 1
ATOM 711 O O . SER A 1 92 ? -11.469 -20.452 -1.685 1.00 42.56 92 SER A O 1
ATOM 713 N N . GLU A 1 93 ? -10.318 -20.162 0.205 1.00 42.06 93 GLU A N 1
ATOM 714 C CA . GLU A 1 93 ? -11.478 -20.507 1.056 1.00 42.06 93 GLU A CA 1
ATOM 715 C C . GLU A 1 93 ? -12.294 -19.306 1.545 1.00 42.06 93 GLU A C 1
ATOM 717 O O . GLU A 1 93 ? -13.494 -19.439 1.784 1.00 42.06 93 GLU A O 1
ATOM 722 N N . PHE A 1 94 ? -11.698 -18.115 1.642 1.00 46.06 94 PHE A N 1
ATOM 723 C CA . PHE A 1 94 ? -12.374 -16.973 2.268 1.00 46.06 94 PHE A CA 1
ATOM 724 C C . PHE A 1 94 ? -13.374 -16.236 1.362 1.00 46.06 94 PHE A C 1
ATOM 726 O O . PHE A 1 94 ? -14.290 -15.599 1.877 1.00 46.06 94 PHE A O 1
ATOM 733 N N . TRP A 1 95 ? -13.270 -16.362 0.033 1.00 43.31 95 TRP A N 1
ATOM 734 C CA . TRP A 1 95 ? -14.153 -15.655 -0.914 1.00 43.31 95 TRP A CA 1
ATOM 735 C C . TRP A 1 95 ? -15.090 -16.559 -1.730 1.00 43.31 95 TRP A C 1
ATOM 737 O O . TRP A 1 95 ? -15.947 -16.052 -2.451 1.00 43.31 95 TRP A O 1
ATOM 747 N N . VAL A 1 96 ? -14.990 -17.888 -1.606 1.00 43.88 96 VAL A N 1
ATOM 748 C CA . VAL A 1 96 ? -15.791 -18.836 -2.415 1.00 43.88 96 VAL A CA 1
ATOM 749 C C . VAL A 1 96 ? -17.131 -19.201 -1.763 1.00 43.88 96 VAL A C 1
ATOM 751 O O . VAL A 1 96 ? -18.070 -19.605 -2.446 1.00 43.88 96 VAL A O 1
ATOM 754 N N . ALA A 1 97 ? -17.292 -18.984 -0.459 1.00 42.03 97 ALA A N 1
ATOM 755 C CA . ALA A 1 97 ? -18.574 -19.155 0.209 1.00 42.03 97 ALA A CA 1
ATOM 756 C C . ALA A 1 97 ? -18.960 -17.846 0.891 1.00 42.03 97 ALA A C 1
ATOM 758 O O . ALA A 1 97 ? -18.331 -17.459 1.866 1.00 42.03 97 ALA A O 1
ATOM 759 N N . GLY A 1 98 ? -20.030 -17.194 0.429 1.00 44.44 98 GLY A N 1
ATOM 760 C CA . GLY A 1 98 ? -20.678 -16.052 1.091 1.00 44.44 98 GLY A CA 1
ATOM 761 C C . GLY A 1 98 ? -21.291 -16.389 2.461 1.00 44.44 98 GLY A C 1
ATOM 762 O O . GLY A 1 98 ? -22.437 -16.050 2.744 1.00 44.44 98 GLY A O 1
ATOM 763 N N . ARG A 1 99 ? -20.548 -17.089 3.316 1.00 44.44 99 ARG A N 1
ATOM 764 C CA . ARG A 1 99 ? -20.821 -17.316 4.726 1.00 44.44 99 ARG A CA 1
ATOM 765 C C . ARG A 1 99 ? -19.726 -16.613 5.511 1.00 44.44 99 ARG A C 1
ATOM 767 O O . ARG A 1 99 ? -18.720 -17.215 5.864 1.00 44.44 99 ARG A O 1
ATOM 774 N N . ALA A 1 100 ? -19.963 -15.342 5.821 1.00 44.41 100 ALA A N 1
ATOM 775 C CA . ALA A 1 100 ? -19.313 -14.750 6.979 1.00 44.41 100 ALA A CA 1
ATOM 776 C C . ALA A 1 100 ? -19.580 -15.667 8.192 1.00 44.41 100 ALA A C 1
ATOM 778 O O . ALA A 1 100 ? -20.719 -16.141 8.339 1.00 44.41 100 ALA A O 1
ATOM 779 N N . PRO A 1 101 ? -18.582 -15.954 9.046 1.00 45.97 101 PRO A N 1
ATOM 780 C CA . PRO A 1 101 ? -18.840 -16.654 10.291 1.00 45.97 101 PRO A CA 1
ATOM 781 C C . PRO A 1 101 ? -19.849 -15.818 11.079 1.00 45.97 101 PRO A C 1
ATOM 783 O O . PRO A 1 101 ? -19.582 -14.682 11.471 1.00 45.97 101 PRO A O 1
ATOM 786 N N . ARG A 1 102 ? -21.056 -16.361 11.264 1.00 45.75 102 ARG A N 1
ATOM 787 C CA . ARG A 1 102 ? -22.017 -15.793 12.203 1.00 45.75 102 ARG A CA 1
ATOM 788 C C . ARG A 1 102 ? -21.373 -15.923 13.573 1.00 45.75 102 ARG A C 1
ATOM 790 O O . ARG A 1 102 ? -21.321 -17.021 14.119 1.00 45.75 102 ARG A O 1
ATOM 797 N N . HIS A 1 103 ? -20.871 -14.822 14.120 1.00 45.44 103 HIS A N 1
ATOM 798 C CA . HIS A 1 103 ? -20.697 -14.736 15.558 1.00 45.44 103 HIS A CA 1
ATOM 799 C C . HIS A 1 103 ? -22.098 -14.836 16.157 1.00 45.44 103 HIS A C 1
ATOM 801 O O . HIS A 1 103 ? -22.829 -13.850 16.216 1.00 45.44 103 HIS A O 1
ATOM 807 N N . ASP A 1 104 ? -22.490 -16.049 16.544 1.00 47.06 104 ASP A N 1
ATOM 808 C CA . ASP A 1 104 ? -23.629 -16.276 17.422 1.00 47.06 104 ASP A CA 1
ATOM 809 C C . ASP A 1 104 ? -23.251 -15.741 18.803 1.00 47.06 104 ASP A C 1
ATOM 811 O O . ASP A 1 104 ? -22.877 -16.468 19.720 1.00 47.06 104 ASP A O 1
ATOM 815 N N . ARG A 1 105 ? -23.249 -14.413 18.927 1.00 45.94 105 ARG A N 1
ATOM 816 C CA . ARG A 1 105 ? -23.249 -13.763 20.225 1.00 45.94 105 ARG A CA 1
ATOM 817 C C . ARG A 1 105 ? -24.708 -13.742 20.665 1.00 45.94 105 ARG A C 1
ATOM 819 O O . ARG A 1 105 ? -25.391 -12.726 20.555 1.00 45.94 105 ARG A O 1
ATOM 826 N N . ARG A 1 106 ? -25.189 -14.891 21.149 1.00 41.59 106 ARG A N 1
ATOM 827 C CA . ARG A 1 106 ? -26.323 -14.928 22.070 1.00 41.59 106 ARG A CA 1
ATOM 828 C C . ARG A 1 106 ? -25.925 -14.033 23.241 1.00 41.59 106 ARG A C 1
ATOM 830 O O . ARG A 1 106 ? -25.117 -14.417 24.080 1.00 41.59 106 ARG A O 1
ATOM 837 N N . LEU A 1 107 ? -26.413 -12.796 23.226 1.00 44.97 107 LEU A N 1
ATOM 838 C CA . LEU A 1 107 ? -26.374 -11.916 24.381 1.00 44.97 107 LEU A CA 1
ATOM 839 C C . LEU A 1 107 ? -27.236 -12.600 25.440 1.00 44.97 107 LEU A C 1
ATOM 841 O O . LEU A 1 107 ? -28.462 -12.503 25.407 1.00 44.97 107 LEU A O 1
ATOM 845 N N . GLU A 1 108 ? -26.608 -13.368 26.325 1.00 42.72 108 GLU A N 1
ATOM 846 C CA . GLU A 1 108 ? -27.257 -13.746 27.568 1.00 42.72 108 GLU A CA 1
ATOM 847 C C . GLU A 1 108 ? -27.455 -12.453 28.356 1.00 42.72 108 GLU A C 1
ATOM 849 O O . GLU A 1 108 ? -26.512 -11.838 28.853 1.00 42.72 108 GLU A O 1
ATOM 854 N N . LEU A 1 109 ? -28.706 -11.994 28.362 1.00 46.97 109 LEU A N 1
ATOM 855 C CA . LEU A 1 109 ? -29.211 -11.000 29.290 1.00 46.97 109 LEU A CA 1
ATOM 856 C C . LEU A 1 109 ? -28.877 -11.490 30.699 1.00 46.97 109 LEU A C 1
ATOM 858 O O . LEU A 1 109 ? -29.510 -12.414 31.204 1.00 46.97 109 LEU A O 1
ATOM 862 N N . VAL A 1 110 ? -27.868 -10.880 31.316 1.00 52.56 110 VAL A N 1
ATOM 863 C CA . VAL A 1 110 ? -27.646 -10.990 32.757 1.00 52.56 110 VAL A CA 1
ATOM 864 C C . VAL A 1 110 ? -28.888 -10.393 33.427 1.00 52.56 110 VAL A C 1
ATOM 866 O O . VAL A 1 110 ? -29.191 -9.224 33.170 1.00 52.56 110 VAL A O 1
ATOM 869 N N . PRO A 1 111 ? -29.651 -11.149 34.234 1.00 49.09 111 PRO A N 1
ATOM 870 C CA . PRO A 1 111 ? -30.759 -10.565 34.964 1.00 49.09 111 PRO A CA 1
ATOM 871 C C . PRO A 1 111 ? -30.193 -9.641 36.046 1.00 49.09 111 PRO A C 1
ATOM 873 O O . PRO A 1 111 ? -29.379 -10.059 36.870 1.00 49.09 111 PRO A O 1
ATOM 876 N N . ASN A 1 112 ? -30.622 -8.378 36.020 1.00 46.25 112 ASN A N 1
ATOM 877 C CA . ASN A 1 112 ? -30.489 -7.472 37.156 1.00 46.25 112 ASN A CA 1
ATOM 878 C C . ASN A 1 112 ? -31.184 -8.122 38.358 1.00 46.25 112 ASN A C 1
ATOM 880 O O . ASN A 1 112 ? -32.377 -8.417 38.286 1.00 46.25 112 ASN A O 1
ATOM 884 N N . HIS A 1 113 ? -30.441 -8.336 39.438 1.00 50.31 113 HIS A N 1
ATOM 885 C CA . HIS A 1 113 ? -31.031 -8.520 40.754 1.00 50.31 113 HIS A CA 1
ATOM 886 C C . HIS A 1 113 ? -30.969 -7.184 41.492 1.00 50.31 113 HIS A C 1
ATOM 888 O O . HIS A 1 113 ? -29.897 -6.582 41.583 1.00 50.31 113 HIS A O 1
ATOM 894 N N . ASP A 1 114 ? -32.150 -6.753 41.938 1.00 50.25 114 ASP A N 1
ATOM 895 C CA . ASP A 1 114 ? -32.393 -5.674 42.899 1.00 50.25 114 ASP A CA 1
ATOM 896 C C . ASP A 1 114 ? -31.695 -5.919 44.248 1.00 50.25 114 ASP A C 1
ATOM 898 O O . ASP A 1 114 ? -31.593 -7.103 44.662 1.00 50.25 114 ASP A O 1
#

Secondary structure (DSSP, 8-state):
-HHHHHHHHHHHTTPPPPP--S-SS-HHHHHHHHHHHHHTTPPPP-SHHHHHHHHHHHHHHHHHHHHHHHHHT-PPPPSSPP---S---STTTTTTS------------PPPP-

Mean predicted aligned error: 12.28 Å

Solvent-accessible surface area (backbone atoms only — not comparable to full-atom values): 7498 Å² total; per-residue (Å²): 111,69,63,55,55,48,50,52,49,29,58,77,68,72,54,67,63,39,79,81,86,65,81,82,69,45,77,71,53,47,55,50,41,49,53,56,35,44,76,71,74,40,80,81,72,81,50,72,68,50,49,52,49,51,52,56,54,45,71,72,34,48,31,40,53,53,35,48,24,63,74,69,74,44,82,78,79,68,84,59,75,75,91,69,77,85,84,90,84,78,81,73,70,77,78,75,50,98,64,74,82,77,78,81,72,76,77,76,78,75,79,86,78,134

Radius of gyration: 20.29 Å; Cα contacts (8 Å, |Δi|>4): 54; chains: 1; bounding box: 48×37×64 Å

pLDDT: mean 77.81, std 20.24, range [39.41, 96.94]